Protein AF-A0AAU5Z1X2-F1 (afdb_monomer_lite)

Radius of gyration: 27.69 Å; chains: 1; bounding box: 105×27×56 Å

Sequence (147 aa):
MIRSIRYIGLAMLSTAAILAGTAGQASASTKVYNALSQYLSASPSDGMATACHSKRSSLVDDDYVWAGFFYSKVNGTFVEPELRNIHLGAGDYTWTDCLKPKDGYYIHTSTLDPDNPAWKTASVSEIVVLYPLLPGGETIWGSQLIR

Foldseek 3Di:
DDDDDDDDDDDDDDDDDDPPPDPPDDPDDLKDWQKDKDKFQDFFAPPDDKDKGKDKDWDAFDKKWKWKWKAWPVVRDIQGGDTDIDTDHTAMWIWMWIWDGHHQFTWIKIWTHGPDPVDDIDIDTGRSGPHTDDGTTTMMIGMMIGD

pLDDT: mean 82.41, std 16.24, range [43.47, 98.38]

Structure (mmCIF, N/CA/C/O backbone):
data_AF-A0AAU5Z1X2-F1
#
_entry.id   AF-A0AAU5Z1X2-F1
#
loop_
_atom_site.group_PDB
_atom_site.id
_atom_site.type_symbol
_atom_site.label_atom_id
_atom_site.label_alt_id
_atom_site.label_comp_id
_atom_site.label_asym_id
_atom_site.label_entity_id
_atom_site.label_seq_id
_atom_site.pdbx_PDB_ins_code
_atom_site.Cartn_x
_atom_site.Cartn_y
_atom_site.Cartn_z
_atom_site.occupancy
_atom_site.B_iso_or_equiv
_atom_site.auth_seq_id
_atom_site.auth_comp_id
_atom_site.auth_asym_id
_atom_site.auth_atom_id
_atom_site.pdbx_PDB_model_num
ATOM 1 N N . MET A 1 1 ? -86.551 1.563 -37.894 1.00 43.47 1 MET A N 1
ATOM 2 C CA . MET A 1 1 ? -86.374 0.523 -36.855 1.00 43.47 1 MET A CA 1
ATOM 3 C C . MET A 1 1 ? -85.050 0.789 -36.154 1.00 43.47 1 MET A C 1
ATOM 5 O O . MET A 1 1 ? -84.021 0.787 -36.810 1.00 43.47 1 MET A O 1
ATOM 9 N N . ILE A 1 2 ? -85.107 1.125 -34.866 1.00 46.41 2 ILE A N 1
ATOM 10 C CA . ILE A 1 2 ? -83.978 1.534 -34.016 1.00 46.41 2 ILE A CA 1
ATOM 11 C C . ILE A 1 2 ? -83.399 0.283 -33.341 1.00 46.41 2 ILE A C 1
ATOM 13 O O . ILE A 1 2 ? -84.169 -0.515 -32.806 1.00 46.41 2 ILE A O 1
ATOM 17 N N . ARG A 1 3 ? -82.070 0.119 -33.311 1.00 46.38 3 ARG A N 1
ATOM 18 C CA . ARG A 1 3 ? -81.398 -0.800 -32.376 1.00 46.38 3 ARG A CA 1
ATOM 19 C C . ARG A 1 3 ? -80.161 -0.138 -31.774 1.00 46.38 3 ARG A C 1
ATOM 21 O O . ARG A 1 3 ? -79.133 0.000 -32.424 1.00 46.38 3 ARG A O 1
ATOM 28 N N . SER A 1 4 ? -80.310 0.271 -30.519 1.00 45.34 4 SER A N 1
ATOM 29 C CA . SER A 1 4 ? -79.270 0.838 -29.664 1.00 45.34 4 SER A CA 1
ATOM 30 C C . SER A 1 4 ? -78.411 -0.280 -29.066 1.00 45.34 4 SER A C 1
ATOM 32 O O . SER A 1 4 ? -78.946 -1.207 -28.457 1.00 45.34 4 SER A O 1
ATOM 34 N N . ILE A 1 5 ? -77.089 -0.185 -29.212 1.00 56.34 5 ILE A N 1
ATOM 35 C CA . ILE A 1 5 ? -76.118 -1.113 -28.617 1.00 56.34 5 ILE A CA 1
ATOM 36 C C . ILE A 1 5 ? -75.661 -0.535 -27.273 1.00 56.34 5 ILE A C 1
ATOM 38 O O . ILE A 1 5 ? -75.161 0.586 -27.208 1.00 56.34 5 ILE A O 1
ATOM 42 N N . ARG A 1 6 ? -75.870 -1.293 -26.190 1.00 63.09 6 ARG A N 1
ATOM 43 C CA . ARG A 1 6 ? -75.367 -0.983 -24.845 1.00 63.09 6 ARG A CA 1
ATOM 44 C C . ARG A 1 6 ? -73.963 -1.569 -24.698 1.00 63.09 6 ARG A C 1
ATOM 46 O O . ARG A 1 6 ? -73.805 -2.782 -24.792 1.00 63.09 6 ARG A O 1
ATOM 53 N N . TYR A 1 7 ? -72.969 -0.722 -24.448 1.00 51.38 7 TYR A N 1
ATOM 54 C CA . TYR A 1 7 ? -71.614 -1.153 -24.107 1.00 51.38 7 TYR A CA 1
ATOM 55 C C . TYR A 1 7 ? -71.523 -1.424 -22.602 1.00 51.38 7 TYR A C 1
ATOM 57 O O . TYR A 1 7 ? -71.790 -0.543 -21.787 1.00 51.38 7 TYR A O 1
ATOM 65 N N . ILE A 1 8 ? -71.168 -2.658 -22.244 1.00 58.97 8 ILE A N 1
ATOM 66 C CA . ILE A 1 8 ? -70.845 -3.073 -20.876 1.00 58.97 8 ILE A CA 1
ATOM 67 C C . ILE A 1 8 ? -69.339 -2.859 -20.703 1.00 58.97 8 ILE A C 1
ATOM 69 O O . ILE A 1 8 ? -68.539 -3.533 -21.348 1.00 58.97 8 ILE A O 1
ATOM 73 N N . GLY A 1 9 ? -68.954 -1.886 -19.876 1.00 48.25 9 GLY A N 1
ATOM 74 C CA . GLY A 1 9 ? -67.559 -1.640 -19.520 1.00 48.25 9 GLY A CA 1
ATOM 75 C C . GLY A 1 9 ? -67.074 -2.660 -18.492 1.00 48.25 9 GLY A C 1
ATOM 76 O O . GLY A 1 9 ? -67.579 -2.690 -17.372 1.00 48.25 9 GLY A O 1
ATOM 77 N N . LEU A 1 10 ? -66.098 -3.488 -18.869 1.00 53.88 10 LEU A N 1
ATOM 78 C CA . LEU A 1 10 ? -65.353 -4.342 -17.944 1.00 53.88 10 LEU A CA 1
ATOM 79 C C . LEU A 1 10 ? -64.191 -3.529 -17.353 1.00 53.88 10 LEU A C 1
ATOM 81 O O . LEU A 1 10 ? -63.260 -3.163 -18.069 1.00 53.88 10 LEU A O 1
ATOM 85 N N . ALA A 1 11 ? -64.241 -3.246 -16.053 1.00 53.78 11 ALA A N 1
ATOM 86 C CA . ALA A 1 11 ? -63.118 -2.679 -15.316 1.00 53.78 11 ALA A CA 1
ATOM 87 C C . ALA A 1 11 ? -62.143 -3.807 -14.934 1.00 53.78 11 ALA A C 1
ATOM 89 O O . ALA A 1 11 ? -62.486 -4.682 -14.140 1.00 53.78 11 ALA A O 1
ATOM 90 N N . MET A 1 12 ? -60.936 -3.803 -15.507 1.00 56.91 12 MET A N 1
ATOM 91 C CA . MET A 1 12 ? -59.849 -4.695 -15.092 1.00 56.91 12 MET A CA 1
ATOM 92 C C . MET A 1 12 ? -59.114 -4.091 -13.889 1.00 56.91 12 MET A C 1
ATOM 94 O O . MET A 1 12 ? -58.517 -3.022 -13.996 1.00 56.91 12 MET A O 1
ATOM 98 N N . LEU A 1 13 ? -59.153 -4.785 -12.749 1.00 56.78 13 LEU A N 1
ATOM 99 C CA . LEU A 1 13 ? -58.297 -4.520 -11.592 1.00 56.78 13 LEU A CA 1
ATOM 100 C C . LEU A 1 13 ? -56.981 -5.291 -11.751 1.00 56.78 13 LEU A C 1
ATOM 102 O O . LEU A 1 13 ? -56.956 -6.514 -11.637 1.00 56.78 13 LEU A O 1
ATOM 106 N N . SER A 1 14 ? -55.887 -4.573 -11.989 1.00 52.91 14 SER A N 1
ATOM 107 C CA . SER A 1 14 ? -54.535 -5.137 -12.032 1.00 52.91 14 SER A CA 1
ATOM 108 C C . SER A 1 14 ? -53.942 -5.169 -10.622 1.00 52.91 14 SER A C 1
ATOM 110 O O . SER A 1 14 ? -53.615 -4.128 -10.055 1.00 52.91 14 SER A O 1
ATOM 112 N N . THR A 1 15 ? -53.801 -6.357 -10.036 1.00 56.41 15 THR A N 1
ATOM 113 C CA . THR A 1 15 ? -53.132 -6.552 -8.742 1.00 56.41 15 THR A CA 1
ATOM 114 C C . THR A 1 15 ? -51.615 -6.556 -8.951 1.00 56.41 15 THR A C 1
ATOM 116 O O . THR A 1 15 ? -51.072 -7.480 -9.551 1.00 56.41 15 THR A O 1
ATOM 119 N N . ALA A 1 16 ? -50.915 -5.523 -8.481 1.00 55.78 16 ALA A N 1
ATOM 120 C CA . ALA A 1 16 ? -49.455 -5.485 -8.491 1.00 55.78 16 ALA A CA 1
ATOM 121 C C . ALA A 1 16 ? -48.907 -6.307 -7.311 1.00 55.78 16 ALA A C 1
ATOM 123 O O . ALA A 1 16 ? -49.034 -5.908 -6.154 1.00 55.78 16 ALA A O 1
ATOM 124 N N . ALA A 1 17 ? -48.311 -7.465 -7.595 1.00 60.59 17 ALA A N 1
ATOM 125 C CA . ALA A 1 17 ? -47.597 -8.257 -6.601 1.00 60.59 17 ALA A CA 1
ATOM 126 C C . ALA A 1 17 ? -46.226 -7.618 -6.324 1.00 60.59 17 ALA A C 1
ATOM 128 O O . ALA A 1 17 ? -45.334 -7.643 -7.171 1.00 60.59 17 ALA A O 1
ATOM 129 N N . ILE A 1 18 ? -46.057 -7.033 -5.137 1.00 61.59 18 ILE A N 1
ATOM 130 C CA . ILE A 1 18 ? -44.761 -6.545 -4.657 1.00 61.59 18 ILE A CA 1
ATOM 131 C C . ILE A 1 18 ? -43.964 -7.770 -4.197 1.00 61.59 18 ILE A C 1
ATOM 133 O O . ILE A 1 18 ? -44.184 -8.301 -3.110 1.00 61.59 18 ILE A O 1
ATOM 137 N N . LEU A 1 19 ? -43.054 -8.247 -5.046 1.00 60.34 19 LEU A N 1
ATOM 138 C CA . LEU A 1 19 ? -42.036 -9.220 -4.657 1.00 60.34 19 LEU A CA 1
ATOM 139 C C . LEU A 1 19 ? -41.075 -8.533 -3.681 1.00 60.34 19 LEU A C 1
ATOM 141 O O . LEU A 1 19 ? -40.188 -7.784 -4.089 1.00 60.34 19 LEU A O 1
ATOM 145 N N . ALA A 1 20 ? -41.264 -8.773 -2.384 1.00 58.28 20 ALA A N 1
ATOM 146 C CA . ALA A 1 20 ? -40.287 -8.435 -1.360 1.00 58.28 20 ALA A CA 1
ATOM 147 C C . ALA A 1 20 ? -39.056 -9.335 -1.549 1.00 58.28 20 ALA A C 1
ATOM 149 O O . ALA A 1 20 ? -38.968 -10.426 -0.989 1.00 58.28 20 ALA A O 1
ATOM 150 N N . GLY A 1 21 ? -38.126 -8.906 -2.403 1.00 52.69 21 GLY A N 1
ATOM 151 C CA . GLY A 1 21 ? -36.823 -9.542 -2.525 1.00 52.69 21 GLY A CA 1
ATOM 152 C C . GLY A 1 21 ? -36.085 -9.412 -1.198 1.00 52.69 21 GLY A C 1
ATOM 153 O O . GLY A 1 21 ? -35.753 -8.307 -0.776 1.00 52.69 21 GLY A O 1
ATOM 154 N N . THR A 1 22 ? -35.837 -10.533 -0.524 1.00 63.62 22 THR A N 1
ATOM 155 C CA . THR A 1 22 ? -34.911 -10.581 0.607 1.00 63.62 22 THR A CA 1
ATOM 156 C C . THR A 1 22 ? -33.532 -10.200 0.082 1.00 63.62 22 THR A C 1
ATOM 158 O O . THR A 1 22 ? -32.919 -10.977 -0.653 1.00 63.62 22 THR A O 1
ATOM 161 N N . ALA A 1 23 ? -33.054 -9.001 0.414 1.00 61.47 23 ALA A N 1
ATOM 162 C CA . ALA A 1 23 ? -31.666 -8.635 0.180 1.00 61.47 23 ALA A CA 1
ATOM 163 C C . ALA A 1 23 ? -30.792 -9.677 0.892 1.00 61.47 23 ALA A C 1
ATOM 165 O O . ALA A 1 23 ? -30.839 -9.802 2.117 1.00 61.47 23 ALA A O 1
ATOM 166 N N . GLY A 1 24 ? -30.065 -10.486 0.119 1.00 61.69 24 GLY A N 1
ATOM 167 C CA . GLY A 1 24 ? -29.114 -11.436 0.675 1.00 61.69 24 GLY A CA 1
ATOM 168 C C . GLY A 1 24 ? -28.104 -10.673 1.523 1.00 61.69 24 GLY A C 1
ATOM 169 O O . GLY A 1 24 ? -27.561 -9.662 1.077 1.00 61.69 24 GLY A O 1
ATOM 170 N N . GLN A 1 25 ? -27.876 -11.132 2.753 1.00 54.38 25 GLN A N 1
ATOM 171 C CA . GLN A 1 25 ? -26.793 -10.609 3.575 1.00 54.38 25 GLN A CA 1
ATOM 172 C C . GLN A 1 25 ? -25.486 -10.924 2.845 1.00 54.38 25 GLN A C 1
ATOM 174 O O . GLN A 1 25 ? -25.093 -12.085 2.743 1.00 54.38 25 GLN A O 1
ATOM 179 N N . ALA A 1 26 ? -24.842 -9.904 2.280 1.00 53.78 26 ALA A N 1
ATOM 180 C CA . ALA A 1 26 ? -23.495 -10.050 1.758 1.00 53.78 26 ALA A CA 1
ATOM 181 C C . ALA A 1 26 ? -22.595 -10.418 2.942 1.00 53.78 26 ALA A C 1
ATOM 183 O O . ALA A 1 26 ? -22.459 -9.634 3.883 1.00 53.78 26 ALA A O 1
ATOM 184 N N . SER A 1 27 ? -22.027 -11.624 2.932 1.00 60.31 27 SER A N 1
ATOM 185 C CA . SER A 1 27 ? -21.039 -12.014 3.932 1.00 60.31 27 SER A CA 1
ATOM 186 C C . SER A 1 27 ? -19.896 -11.006 3.882 1.00 60.31 27 SER A C 1
ATOM 188 O O . SER A 1 27 ? -19.268 -10.827 2.837 1.00 60.31 27 SER A O 1
ATOM 190 N N . ALA A 1 28 ? -19.657 -10.311 4.994 1.00 59.69 28 ALA A N 1
ATOM 191 C CA . ALA A 1 28 ? -18.540 -9.391 5.099 1.00 59.69 28 ALA A CA 1
ATOM 192 C C . ALA A 1 28 ? -17.250 -10.178 4.845 1.00 59.69 28 ALA A C 1
ATOM 194 O O . ALA A 1 28 ? -16.952 -11.131 5.564 1.00 59.69 28 ALA A O 1
ATOM 195 N N . SER A 1 29 ? -16.509 -9.803 3.804 1.00 68.75 29 SER A N 1
ATOM 196 C CA . SER A 1 29 ? -15.220 -10.422 3.508 1.00 68.75 29 SER A CA 1
ATOM 197 C C . SER A 1 29 ? -14.297 -10.300 4.725 1.00 68.75 29 SER A C 1
ATOM 199 O O . SER A 1 29 ? -14.147 -9.225 5.312 1.00 68.75 29 SER A O 1
ATOM 201 N N . THR A 1 30 ? -13.655 -11.403 5.101 1.00 86.44 30 THR A N 1
ATOM 202 C CA . THR A 1 30 ? -12.593 -11.431 6.119 1.00 86.44 30 THR A CA 1
ATOM 203 C C . THR A 1 30 ? -11.327 -10.716 5.631 1.00 86.44 30 THR A C 1
ATOM 205 O O . THR A 1 30 ? -10.474 -10.348 6.432 1.00 86.44 30 THR A O 1
ATOM 208 N N . LYS A 1 31 ? -11.219 -10.487 4.314 1.00 91.75 31 LYS A N 1
ATOM 209 C CA . LYS A 1 31 ? -10.067 -9.862 3.663 1.00 91.75 31 LYS A CA 1
ATOM 210 C C . LYS A 1 31 ? -10.432 -8.547 2.994 1.00 91.75 31 LYS A C 1
ATOM 212 O O . LYS A 1 31 ? -11.441 -8.463 2.288 1.00 91.75 31 LYS A O 1
ATOM 217 N N . VAL A 1 32 ? -9.575 -7.550 3.149 1.00 93.88 32 VAL A N 1
ATOM 218 C CA . VAL A 1 32 ? -9.699 -6.256 2.476 1.00 93.88 32 VAL A CA 1
ATOM 219 C C . VAL A 1 32 ? -8.386 -5.945 1.768 1.00 93.88 32 VAL A C 1
ATOM 221 O O . VAL A 1 32 ? -7.327 -6.151 2.344 1.00 93.88 32 VAL A O 1
ATOM 224 N N . TYR A 1 33 ? -8.455 -5.452 0.529 1.00 94.44 33 TYR A N 1
ATOM 225 C CA . TYR A 1 33 ? -7.287 -5.205 -0.327 1.00 94.44 33 TYR A CA 1
ATOM 226 C C . TYR A 1 33 ? -7.160 -3.733 -0.690 1.00 94.44 33 TYR A C 1
ATOM 228 O O . TYR A 1 33 ? -8.155 -3.132 -1.103 1.00 94.44 33 TYR A O 1
ATOM 236 N N . ASN A 1 34 ? -5.957 -3.180 -0.627 1.00 96.00 34 ASN A N 1
ATOM 237 C CA . ASN A 1 34 ? -5.573 -1.987 -1.368 1.00 96.00 34 ASN A CA 1
ATOM 238 C C . ASN A 1 34 ? -4.596 -2.429 -2.459 1.00 96.00 34 ASN A C 1
ATOM 240 O O . ASN A 1 34 ? -3.524 -2.938 -2.160 1.00 96.00 34 ASN A O 1
ATOM 244 N N . ALA A 1 35 ? -5.023 -2.372 -3.719 1.00 94.19 35 ALA A N 1
ATOM 245 C CA . ALA A 1 35 ? -4.333 -3.043 -4.814 1.00 94.19 35 ALA A CA 1
ATOM 246 C C . ALA A 1 35 ? -4.376 -2.191 -6.076 1.00 94.19 35 ALA A C 1
ATOM 248 O O . ALA A 1 35 ? -5.437 -1.686 -6.446 1.00 94.19 35 ALA A O 1
ATOM 249 N N . LEU A 1 36 ? -3.253 -2.111 -6.782 1.00 95.19 36 LEU A N 1
ATOM 250 C CA . LEU A 1 36 ? -3.157 -1.466 -8.082 1.00 95.19 36 LEU A CA 1
ATOM 251 C C . LEU A 1 36 ? -2.655 -2.465 -9.125 1.00 95.19 36 LEU A C 1
ATOM 253 O O . LEU A 1 36 ? -1.621 -3.101 -8.928 1.00 95.19 36 LEU A O 1
ATOM 257 N N . SER A 1 37 ? -3.364 -2.564 -10.253 1.00 94.69 37 SER A N 1
ATOM 258 C CA . SER A 1 37 ? -2.809 -3.154 -11.475 1.00 94.69 37 SER A CA 1
ATOM 259 C C . SER A 1 37 ? -2.164 -2.051 -12.312 1.00 94.69 37 SER A C 1
ATOM 261 O O . SER A 1 37 ? -2.816 -1.055 -12.628 1.00 94.69 37 SER A O 1
ATOM 263 N N . GLN A 1 38 ? -0.891 -2.209 -12.664 1.00 92.31 38 GLN A N 1
ATOM 264 C CA . GLN A 1 38 ? -0.146 -1.259 -13.485 1.00 92.31 38 GLN A CA 1
ATOM 265 C C . GLN A 1 38 ? 0.781 -1.968 -14.470 1.00 92.31 38 GLN A C 1
ATOM 267 O O . GLN A 1 38 ? 1.242 -3.082 -14.228 1.00 92.31 38 GLN A O 1
ATOM 272 N N . TYR A 1 39 ? 1.098 -1.295 -15.573 1.00 91.06 39 TYR A N 1
ATOM 273 C CA . TYR A 1 39 ? 2.082 -1.782 -16.532 1.00 91.06 39 TYR A CA 1
ATOM 274 C C . TYR A 1 39 ? 3.476 -1.232 -16.203 1.00 91.06 39 TYR A C 1
ATOM 276 O O . TYR A 1 39 ? 3.677 -0.018 -16.188 1.00 91.06 39 TYR A O 1
ATOM 284 N N . LEU A 1 40 ? 4.444 -2.119 -15.964 1.00 87.94 40 LEU A N 1
ATOM 285 C CA . LEU A 1 40 ? 5.853 -1.777 -15.767 1.00 87.94 40 LEU A CA 1
ATOM 286 C C . LEU A 1 40 ? 6.591 -1.876 -17.106 1.00 87.94 40 LEU A C 1
ATOM 288 O O . LEU A 1 40 ? 6.806 -2.968 -17.630 1.00 87.94 40 LEU A O 1
ATOM 292 N N . SER A 1 41 ? 6.955 -0.732 -17.686 1.00 87.56 41 SER A N 1
ATOM 293 C CA . SER A 1 41 ? 7.546 -0.653 -19.031 1.00 87.56 41 SER A CA 1
ATOM 294 C C . SER A 1 41 ? 9.064 -0.845 -19.073 1.00 87.56 41 SER A C 1
ATOM 296 O O . SER A 1 41 ? 9.606 -1.121 -20.141 1.00 87.56 41 SER A O 1
ATOM 298 N N . ALA A 1 42 ? 9.749 -0.709 -17.940 1.00 86.50 42 ALA A N 1
ATOM 299 C CA . ALA A 1 42 ? 11.200 -0.800 -17.833 1.00 86.50 42 ALA A CA 1
ATOM 300 C C . ALA A 1 42 ? 11.608 -1.392 -16.478 1.00 86.50 42 ALA A C 1
ATOM 302 O O . ALA A 1 42 ? 10.823 -1.376 -15.528 1.00 86.50 42 ALA A O 1
ATOM 303 N N . SER A 1 43 ? 12.846 -1.881 -16.391 1.00 86.94 43 SER A N 1
ATOM 304 C CA . SER A 1 43 ? 13.453 -2.266 -15.115 1.00 86.94 43 SER A CA 1
ATOM 305 C C . SER A 1 43 ? 13.561 -1.047 -14.192 1.00 86.94 43 SER A C 1
ATOM 307 O O . SER A 1 43 ? 13.880 0.040 -14.682 1.00 86.94 43 SER A O 1
ATOM 309 N N . PRO A 1 44 ? 13.326 -1.196 -12.878 1.00 89.69 44 PRO A N 1
ATOM 310 C CA . PRO A 1 44 ? 13.445 -0.082 -11.951 1.00 89.69 44 PRO A CA 1
ATOM 311 C C . PRO A 1 44 ? 14.892 0.404 -11.865 1.00 89.69 44 PRO A C 1
ATOM 313 O O . PRO A 1 44 ? 15.833 -0.392 -11.839 1.00 89.69 44 PRO A O 1
ATOM 316 N N . SER A 1 45 ? 15.049 1.720 -11.788 1.00 91.00 45 SER A N 1
ATOM 317 C CA . SER A 1 45 ? 16.311 2.376 -11.469 1.00 91.00 45 SER A CA 1
ATOM 318 C C . SER A 1 45 ? 16.079 3.444 -10.409 1.00 91.00 45 SER A C 1
ATOM 320 O O . SER A 1 45 ? 14.970 3.976 -10.268 1.00 91.00 45 SER A O 1
ATOM 322 N N . ASP A 1 46 ? 17.136 3.817 -9.689 1.00 92.69 46 ASP A N 1
ATOM 323 C CA . ASP A 1 46 ? 17.084 5.029 -8.877 1.00 92.69 46 ASP A CA 1
ATOM 324 C C . ASP A 1 46 ? 16.734 6.247 -9.758 1.00 92.69 46 ASP A C 1
ATOM 326 O O . ASP A 1 46 ? 17.120 6.339 -10.926 1.00 92.69 46 ASP A O 1
ATOM 330 N N . GLY A 1 47 ? 15.946 7.171 -9.202 1.00 91.44 47 GLY A N 1
ATOM 331 C CA . GLY A 1 47 ? 15.478 8.379 -9.893 1.00 91.44 47 GLY A CA 1
ATOM 332 C C . GLY A 1 47 ? 14.155 8.231 -10.654 1.00 91.44 47 GLY A C 1
ATOM 333 O O . GLY A 1 47 ? 13.552 9.247 -10.996 1.00 91.44 47 GLY A O 1
ATOM 334 N N . MET A 1 48 ? 13.655 7.009 -10.869 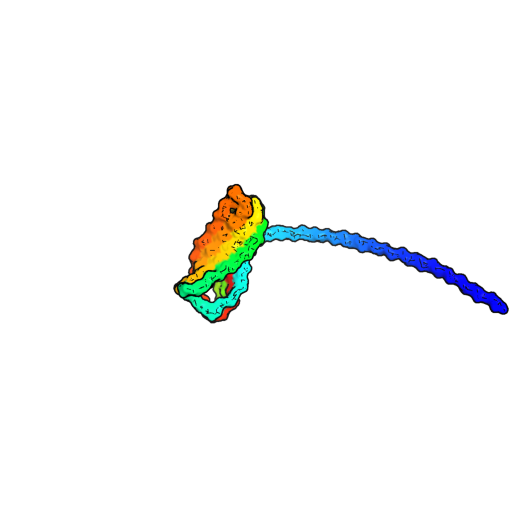1.00 93.50 48 MET A N 1
ATOM 335 C CA . MET A 1 48 ? 12.287 6.818 -11.362 1.00 93.50 48 MET A CA 1
ATOM 336 C C . MET A 1 48 ? 11.253 7.283 -10.325 1.00 93.50 48 MET A C 1
ATOM 338 O O . MET A 1 48 ? 11.485 7.224 -9.115 1.00 93.50 48 MET A O 1
ATOM 342 N N . ALA A 1 49 ? 10.093 7.739 -10.802 1.00 95.31 49 ALA A N 1
ATOM 343 C CA . ALA A 1 49 ? 9.020 8.213 -9.936 1.00 95.31 49 ALA A CA 1
ATOM 344 C C . ALA A 1 49 ? 8.429 7.074 -9.087 1.00 95.31 49 ALA A C 1
ATOM 346 O O . ALA A 1 49 ? 8.170 5.978 -9.585 1.00 95.31 49 ALA A O 1
ATOM 347 N N . THR A 1 50 ? 8.173 7.357 -7.809 1.00 94.69 50 THR A N 1
ATOM 348 C CA . THR A 1 50 ? 7.387 6.479 -6.934 1.00 94.69 50 THR A CA 1
ATOM 349 C C . THR A 1 50 ? 5.936 6.448 -7.409 1.00 94.69 50 THR A C 1
ATOM 351 O O . THR A 1 50 ? 5.338 7.502 -7.628 1.00 94.69 50 THR A O 1
ATOM 354 N N . ALA A 1 51 ? 5.354 5.255 -7.518 1.00 94.56 51 ALA A N 1
ATOM 355 C CA . ALA A 1 51 ? 3.923 5.084 -7.751 1.00 94.56 51 ALA A CA 1
ATOM 356 C C . ALA A 1 51 ? 3.214 4.888 -6.408 1.00 94.56 51 ALA A C 1
ATOM 358 O O . ALA A 1 51 ? 3.657 4.068 -5.614 1.00 94.56 51 ALA A O 1
ATOM 359 N N . CYS A 1 52 ? 2.125 5.611 -6.149 1.00 96.69 52 CYS A N 1
ATOM 360 C CA . CYS A 1 52 ? 1.320 5.442 -4.938 1.00 96.69 52 CYS A CA 1
ATOM 361 C C . CYS A 1 52 ? -0.153 5.226 -5.294 1.00 96.69 52 CYS A C 1
ATOM 363 O O . CYS A 1 52 ? -0.665 5.833 -6.236 1.00 96.69 52 CYS A O 1
ATOM 365 N N . HIS A 1 53 ? -0.832 4.384 -4.521 1.00 97.31 53 HIS A N 1
ATOM 366 C CA . HIS A 1 53 ? -2.257 4.114 -4.610 1.00 97.31 53 HIS A CA 1
ATOM 367 C C . HIS A 1 53 ? -2.893 4.243 -3.228 1.00 97.31 53 HIS A C 1
ATOM 369 O O . HIS A 1 53 ? -2.491 3.564 -2.281 1.00 97.31 53 HIS A O 1
ATOM 375 N N . SER A 1 54 ? -3.905 5.101 -3.128 1.00 98.06 54 SER A N 1
ATOM 376 C CA . SER A 1 54 ? -4.627 5.334 -1.882 1.00 98.06 54 SER A CA 1
ATOM 377 C C . SER A 1 54 ? -6.101 5.003 -2.035 1.00 98.06 54 SER A C 1
ATOM 379 O O . SER A 1 54 ? -6.720 5.327 -3.052 1.00 98.06 54 SER A O 1
ATOM 381 N N . LYS A 1 55 ? -6.683 4.433 -0.983 1.00 97.50 55 LYS A N 1
ATOM 382 C CA . LYS A 1 55 ? -8.123 4.229 -0.862 1.00 97.50 55 LYS A CA 1
ATOM 383 C C . LYS A 1 55 ? -8.604 4.512 0.557 1.00 97.50 55 LYS A C 1
ATOM 385 O O . LYS A 1 55 ? -7.836 4.500 1.515 1.00 97.50 55 LYS A O 1
ATOM 390 N N . ARG A 1 56 ? -9.912 4.701 0.694 1.00 97.69 56 ARG A N 1
ATOM 391 C CA . ARG A 1 56 ? -10.591 4.780 1.991 1.00 97.69 56 ARG A CA 1
ATOM 392 C C . ARG A 1 56 ? -11.122 3.407 2.383 1.00 97.69 56 ARG A C 1
ATOM 394 O O . ARG A 1 56 ? -11.626 2.680 1.526 1.00 97.69 56 ARG A O 1
ATOM 401 N N . SER A 1 57 ? -10.998 3.049 3.657 1.00 96.06 57 SER A N 1
ATOM 402 C CA . SER A 1 57 ? -11.510 1.785 4.188 1.00 96.06 57 SER A CA 1
ATOM 403 C C . SER A 1 57 ? -12.055 1.984 5.595 1.00 96.06 57 SER A C 1
ATOM 405 O O . SER A 1 57 ? -11.351 2.515 6.449 1.00 96.06 57 SER A O 1
ATOM 407 N N . SER A 1 58 ? -13.277 1.520 5.835 1.00 95.81 58 SER A N 1
ATOM 408 C CA . SER A 1 58 ? -13.848 1.423 7.178 1.00 95.81 58 SER A CA 1
ATOM 409 C C . SER A 1 58 ? -13.448 0.081 7.783 1.00 95.81 58 SER A C 1
ATOM 411 O O . SER A 1 58 ? -13.684 -0.966 7.173 1.00 95.81 58 SER A O 1
ATOM 413 N N . LEU A 1 59 ? -12.820 0.110 8.953 1.00 95.12 59 LEU A N 1
ATOM 414 C CA . LEU A 1 59 ? -12.368 -1.067 9.689 1.00 95.12 59 LEU A CA 1
ATOM 415 C C . LEU A 1 59 ? -13.129 -1.179 11.011 1.00 95.12 59 LEU A C 1
ATOM 417 O O . LEU A 1 59 ? -13.583 -0.181 11.576 1.00 95.12 59 LEU A O 1
ATOM 421 N N . VAL A 1 60 ? -13.285 -2.410 11.485 1.00 95.00 60 VAL A N 1
ATOM 422 C CA . VAL A 1 60 ? -13.788 -2.695 12.832 1.00 95.00 60 VAL A CA 1
ATOM 423 C C . VAL A 1 60 ? -12.615 -2.834 13.796 1.00 95.00 60 VAL A C 1
ATOM 425 O O . VAL A 1 60 ? -11.503 -3.122 13.356 1.00 95.00 60 VAL A O 1
ATOM 428 N N . ASP A 1 61 ? -12.886 -2.628 15.082 1.00 95.31 61 ASP A N 1
ATOM 429 C CA . ASP A 1 61 ? -11.930 -2.866 16.163 1.00 95.31 61 ASP A CA 1
ATOM 430 C C . ASP A 1 61 ? -11.608 -4.365 16.225 1.00 95.31 61 ASP A C 1
ATOM 432 O O . ASP A 1 61 ? -12.494 -5.161 16.547 1.00 95.31 61 ASP A O 1
ATOM 436 N N . ASP A 1 62 ? -10.404 -4.742 15.792 1.00 96.25 62 ASP A N 1
ATOM 437 C CA . ASP A 1 62 ? -9.987 -6.142 15.681 1.00 96.25 62 ASP A CA 1
ATOM 438 C C . ASP A 1 62 ? -8.461 -6.286 15.548 1.00 96.25 62 ASP A C 1
ATOM 440 O O . ASP A 1 62 ? -7.728 -5.320 15.292 1.00 96.25 62 ASP A O 1
ATOM 444 N N . ASP A 1 63 ? -7.994 -7.526 15.669 1.00 95.69 63 ASP A N 1
ATOM 445 C CA . ASP A 1 63 ? -6.648 -7.924 15.275 1.00 95.69 63 ASP A CA 1
ATOM 446 C C . ASP A 1 63 ? -6.629 -8.336 13.796 1.00 95.69 63 ASP A C 1
ATOM 448 O O . ASP A 1 63 ? -7.479 -9.080 13.312 1.00 95.69 63 ASP A O 1
ATOM 452 N N . TYR A 1 64 ? -5.630 -7.853 13.063 1.00 95.25 64 TYR A N 1
ATOM 453 C CA . TYR A 1 64 ? -5.453 -8.110 11.640 1.00 95.25 64 TYR A CA 1
ATOM 454 C C . TYR A 1 64 ? -4.060 -8.667 11.358 1.00 95.25 64 TYR A C 1
ATOM 456 O O . TYR A 1 64 ? -3.061 -8.249 11.947 1.00 95.25 64 TYR A O 1
ATOM 464 N N . VAL A 1 65 ? -3.976 -9.538 10.359 1.00 94.50 65 VAL A N 1
ATOM 465 C CA . VAL A 1 65 ? -2.739 -9.842 9.645 1.00 94.50 65 VAL A CA 1
ATOM 466 C C . VAL A 1 65 ? -2.640 -8.896 8.452 1.00 94.50 65 VAL A C 1
ATOM 468 O O . VAL A 1 65 ? -3.422 -8.986 7.502 1.00 94.50 65 VAL A O 1
ATOM 471 N N . TRP A 1 66 ? -1.678 -7.980 8.503 1.00 94.12 66 TRP A N 1
ATOM 472 C CA . TRP A 1 66 ? -1.325 -7.093 7.401 1.00 94.12 66 TRP A CA 1
ATOM 473 C C . TRP A 1 66 ? -0.214 -7.728 6.577 1.00 94.12 66 TRP A C 1
ATOM 475 O O . TRP A 1 66 ? 0.809 -8.145 7.120 1.00 94.12 66 TRP A O 1
ATOM 485 N N . ALA A 1 67 ? -0.437 -7.813 5.272 1.00 91.56 67 ALA A N 1
ATOM 486 C CA . ALA A 1 67 ? 0.478 -8.444 4.341 1.00 91.56 67 ALA A CA 1
ATOM 487 C C . ALA A 1 67 ? 0.597 -7.584 3.073 1.00 91.56 67 ALA A C 1
ATOM 489 O O . ALA A 1 67 ? -0.429 -7.236 2.482 1.00 91.56 67 ALA A O 1
ATOM 490 N N . GLY A 1 68 ? 1.809 -7.236 2.634 1.00 90.50 68 GLY A N 1
ATOM 491 C CA . GLY A 1 68 ? 2.033 -6.723 1.275 1.00 90.50 68 GLY A CA 1
ATOM 492 C C . GLY A 1 68 ? 1.663 -7.760 0.204 1.00 90.50 68 GLY A C 1
ATOM 493 O O . GLY A 1 68 ? 1.252 -8.868 0.510 1.00 90.50 68 GLY A O 1
ATOM 494 N N . PHE A 1 69 ? 1.794 -7.464 -1.078 1.00 88.94 69 PHE A N 1
ATOM 495 C CA . PHE A 1 69 ? 1.929 -8.500 -2.103 1.00 88.94 69 PHE A CA 1
ATOM 496 C C . PHE A 1 69 ? 2.416 -7.883 -3.401 1.00 88.94 69 PHE A C 1
ATOM 498 O O . PHE A 1 69 ? 2.212 -6.698 -3.687 1.00 88.94 69 PHE A O 1
ATOM 505 N N . PHE A 1 70 ? 3.004 -8.737 -4.229 1.00 88.81 70 PHE A N 1
ATOM 506 C CA . PHE A 1 70 ? 3.373 -8.383 -5.581 1.00 88.81 70 PHE A CA 1
ATOM 507 C C . PHE A 1 70 ? 3.187 -9.566 -6.524 1.00 88.81 70 PHE A C 1
ATOM 509 O O . PHE A 1 70 ? 3.620 -10.682 -6.240 1.00 88.81 70 PHE A O 1
ATOM 516 N N . TYR A 1 71 ? 2.573 -9.314 -7.673 1.00 88.62 71 TYR A N 1
ATOM 517 C CA . TYR A 1 71 ? 2.300 -10.306 -8.697 1.00 88.62 71 TYR A CA 1
ATOM 518 C C . TYR A 1 71 ? 2.635 -9.756 -10.082 1.00 88.62 71 TYR A C 1
ATOM 520 O O . TYR A 1 71 ? 2.031 -8.783 -10.528 1.00 88.62 71 TYR A O 1
ATOM 528 N N . SER A 1 72 ? 3.556 -10.401 -10.794 1.00 86.88 72 SER A N 1
ATOM 529 C CA . SER A 1 72 ? 3.845 -10.089 -12.195 1.00 86.88 72 SER A CA 1
ATOM 530 C C . SER A 1 72 ? 3.217 -11.125 -13.119 1.00 86.88 72 SER A C 1
ATOM 532 O O . SER A 1 72 ? 3.470 -12.325 -12.998 1.00 86.88 72 SER A O 1
ATOM 534 N N . LYS A 1 73 ? 2.428 -10.661 -14.097 1.00 85.44 73 LYS A N 1
ATOM 535 C CA . LYS A 1 73 ? 1.824 -11.542 -15.109 1.00 85.44 73 LYS A CA 1
ATOM 536 C C . LYS A 1 73 ? 2.830 -12.044 -16.144 1.00 85.44 73 LYS A C 1
ATOM 538 O O . LYS A 1 73 ? 2.559 -13.042 -16.800 1.00 85.44 73 LYS A O 1
ATOM 543 N N . VAL A 1 74 ? 3.977 -11.379 -16.300 1.00 80.44 74 VAL A N 1
ATOM 544 C CA . VAL A 1 74 ? 4.969 -11.712 -17.344 1.00 80.44 74 VAL A CA 1
ATOM 545 C C . VAL A 1 74 ? 5.670 -13.029 -17.060 1.00 80.44 74 VAL A C 1
ATOM 547 O O . VAL A 1 74 ? 5.849 -13.846 -17.955 1.00 80.44 74 VAL A O 1
ATOM 550 N N . ASN A 1 75 ? 6.072 -13.233 -15.810 1.00 80.50 75 ASN A N 1
ATOM 551 C CA . ASN A 1 75 ? 6.785 -14.426 -15.361 1.00 80.50 75 ASN A CA 1
ATOM 552 C C . ASN A 1 75 ? 5.942 -15.285 -14.405 1.00 80.50 75 ASN A C 1
ATOM 554 O O . ASN A 1 75 ? 6.428 -16.301 -13.914 1.00 80.50 75 ASN A O 1
ATOM 558 N N . GLY A 1 76 ? 4.697 -14.880 -14.123 1.00 81.12 76 GLY A N 1
ATOM 559 C CA . GLY A 1 76 ? 3.835 -15.534 -13.140 1.00 81.12 76 GLY A CA 1
ATOM 560 C C . GLY A 1 76 ? 4.388 -15.464 -11.716 1.00 81.12 76 GLY A C 1
ATOM 561 O O . GLY A 1 76 ? 3.959 -16.238 -10.863 1.00 81.12 76 GLY A O 1
ATOM 562 N N . THR A 1 77 ? 5.360 -14.585 -11.451 1.00 81.00 77 THR A N 1
ATOM 563 C CA . THR A 1 77 ? 5.998 -14.490 -10.142 1.00 81.00 77 THR A CA 1
ATOM 564 C C . THR A 1 77 ? 5.055 -13.822 -9.160 1.00 81.00 77 THR A C 1
ATOM 566 O O . THR A 1 77 ? 4.651 -12.673 -9.344 1.00 81.00 77 THR A O 1
ATOM 569 N N . PHE A 1 78 ? 4.751 -14.554 -8.096 1.00 81.44 78 PHE A N 1
ATOM 570 C CA . PHE A 1 78 ? 4.126 -14.038 -6.894 1.00 81.44 78 PHE A CA 1
ATOM 571 C C . PHE A 1 78 ? 5.196 -13.932 -5.813 1.00 81.44 78 PHE A C 1
ATOM 573 O O . PHE A 1 78 ? 5.885 -14.912 -5.528 1.00 81.44 78 PHE A O 1
ATOM 580 N N . VAL A 1 79 ? 5.362 -12.740 -5.251 1.00 79.50 79 VAL A N 1
ATOM 581 C CA . VAL A 1 79 ? 6.212 -12.534 -4.082 1.00 79.50 79 VAL A CA 1
ATOM 582 C C . VAL A 1 79 ? 5.295 -12.470 -2.876 1.00 79.50 79 VAL A C 1
ATOM 584 O O . VAL A 1 79 ? 4.476 -11.553 -2.757 1.00 79.50 79 VAL A O 1
ATOM 587 N N . GLU A 1 80 ? 5.411 -13.489 -2.025 1.00 68.69 80 GLU A N 1
ATOM 588 C CA . GLU A 1 80 ? 4.716 -13.518 -0.747 1.00 68.69 80 GLU A CA 1
ATOM 589 C C . GLU A 1 80 ? 5.332 -12.488 0.208 1.00 68.69 80 GLU A C 1
ATOM 591 O O . GLU A 1 80 ? 6.556 -12.354 0.269 1.00 68.69 80 GLU A O 1
ATOM 596 N N . PRO A 1 81 ? 4.489 -11.735 0.921 1.00 69.00 81 PRO A N 1
ATOM 597 C CA . PRO A 1 81 ? 4.917 -10.646 1.788 1.00 69.00 81 PRO A CA 1
ATOM 598 C C . PRO A 1 81 ? 5.432 -11.102 3.147 1.00 69.00 81 PRO A C 1
ATOM 600 O O . PRO A 1 81 ? 5.212 -12.235 3.587 1.00 69.00 81 PRO A O 1
ATOM 603 N N . GLU A 1 82 ? 6.010 -10.142 3.862 1.00 73.38 82 GLU A N 1
ATOM 604 C CA . GLU A 1 82 ? 6.126 -10.230 5.309 1.00 73.38 82 GLU A CA 1
ATOM 605 C C . GLU A 1 82 ? 4.721 -10.153 5.937 1.00 73.38 82 GLU A C 1
ATOM 607 O O . GLU A 1 82 ? 3.846 -9.402 5.505 1.00 73.38 82 GLU A O 1
ATOM 612 N N . LEU A 1 83 ? 4.468 -10.990 6.942 1.00 88.25 83 LEU A N 1
ATOM 613 C CA . LEU A 1 83 ? 3.207 -10.978 7.676 1.00 88.25 83 LEU A CA 1
ATOM 614 C C . LEU A 1 83 ? 3.400 -10.208 8.971 1.00 88.25 83 LEU A C 1
ATOM 616 O O . LEU A 1 83 ? 4.265 -10.548 9.780 1.00 88.25 83 LEU A O 1
ATOM 620 N N . ARG A 1 84 ? 2.545 -9.214 9.207 1.00 91.12 84 ARG A N 1
ATOM 621 C CA . ARG A 1 84 ? 2.551 -8.458 10.454 1.00 91.12 84 ARG A CA 1
ATOM 622 C C . ARG A 1 84 ? 1.195 -8.508 11.135 1.00 91.12 84 ARG A C 1
ATOM 624 O O . ARG A 1 84 ? 0.202 -8.041 10.590 1.00 91.12 84 ARG A O 1
ATOM 631 N N . ASN A 1 85 ? 1.1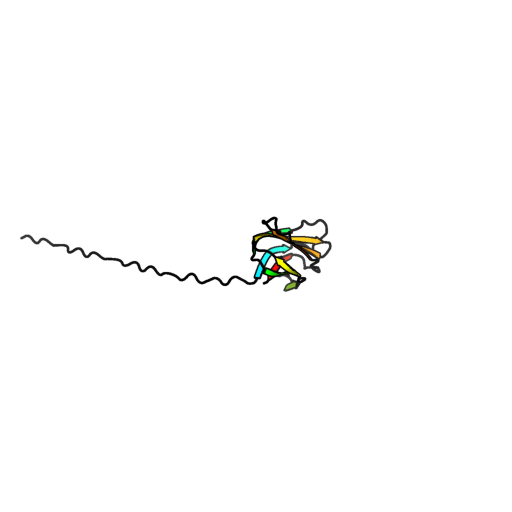84 -8.990 12.373 1.00 94.38 85 ASN A N 1
ATOM 632 C CA . ASN A 1 85 ? 0.022 -8.859 13.245 1.00 94.38 85 ASN A CA 1
ATOM 633 C C . ASN A 1 85 ? -0.089 -7.415 13.747 1.00 94.38 85 ASN A C 1
ATOM 635 O O . ASN A 1 85 ? 0.900 -6.835 14.211 1.00 94.38 85 ASN A O 1
ATOM 639 N N . ILE A 1 86 ? -1.284 -6.839 13.661 1.00 95.38 86 ILE A N 1
ATOM 640 C CA . ILE A 1 86 ? -1.575 -5.485 14.117 1.00 95.38 86 IL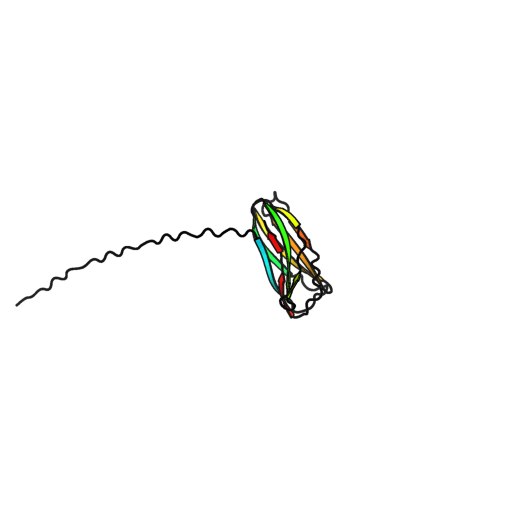E A CA 1
ATOM 641 C C . ILE A 1 86 ? -2.995 -5.387 14.666 1.00 95.38 86 ILE A C 1
ATOM 643 O O . ILE A 1 86 ? -3.933 -5.885 14.060 1.00 95.38 86 ILE A O 1
ATOM 647 N N . HIS A 1 87 ? -3.146 -4.685 15.783 1.00 95.25 87 HIS A N 1
ATOM 648 C CA . HIS A 1 87 ? -4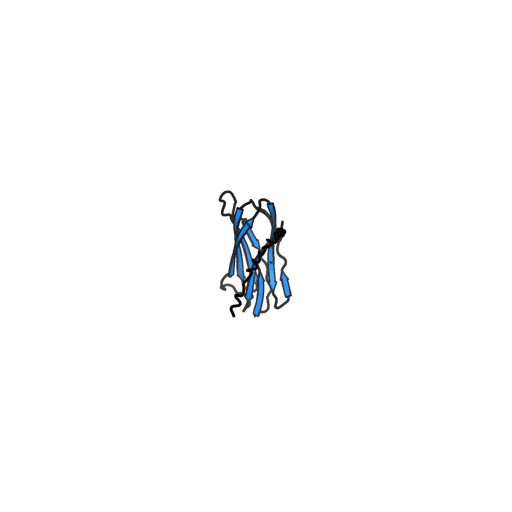.448 -4.296 16.303 1.00 95.25 87 HIS A CA 1
ATOM 649 C C . HIS A 1 87 ? -4.854 -2.936 15.723 1.00 95.25 87 HIS A C 1
ATOM 651 O O . HIS A 1 87 ? -4.070 -1.980 15.794 1.00 95.25 87 HIS A O 1
ATOM 657 N N . LEU A 1 88 ? -6.054 -2.838 15.152 1.00 95.88 88 LEU A N 1
ATOM 658 C CA . LEU A 1 88 ? -6.597 -1.601 14.590 1.00 95.88 88 LEU A CA 1
ATOM 659 C C . LEU A 1 88 ? -7.962 -1.328 15.210 1.00 95.88 88 LEU A C 1
ATOM 661 O O . LEU A 1 88 ? -8.837 -2.184 15.179 1.00 95.88 88 LEU A O 1
ATOM 665 N N . GLY A 1 89 ? -8.143 -0.121 15.742 1.00 95.62 89 GLY A N 1
ATOM 666 C CA . GLY A 1 89 ? -9.424 0.299 16.290 1.00 95.62 89 GLY A CA 1
ATOM 667 C C . GLY A 1 89 ? -10.481 0.543 15.210 1.00 95.62 89 GLY A C 1
ATOM 668 O O . GLY A 1 89 ? -10.180 0.719 14.029 1.00 95.62 89 GLY A O 1
ATOM 669 N N . ALA A 1 90 ? -11.747 0.600 15.619 1.00 96.19 90 ALA A N 1
ATOM 670 C CA . ALA A 1 90 ? -12.830 0.902 14.689 1.00 96.19 90 ALA A CA 1
ATOM 671 C C . ALA A 1 90 ? -12.710 2.333 14.133 1.00 96.19 90 ALA A C 1
ATOM 673 O O . ALA A 1 90 ? -12.467 3.290 14.883 1.00 96.19 90 ALA A O 1
ATOM 674 N N . GLY A 1 91 ? -12.937 2.488 12.828 1.00 95.88 91 GLY A N 1
ATOM 675 C CA . GLY A 1 91 ? -12.965 3.795 12.176 1.00 95.88 91 GLY A CA 1
ATOM 676 C C . GLY A 1 91 ? -12.678 3.761 10.680 1.00 95.88 91 GLY A C 1
ATOM 677 O O . GLY A 1 91 ? -12.450 2.706 10.087 1.00 95.88 91 GLY A O 1
ATOM 678 N N . ASP A 1 92 ? -12.686 4.948 10.080 1.00 97.75 92 ASP A N 1
ATOM 679 C CA . ASP A 1 92 ? -12.258 5.149 8.702 1.00 97.75 92 ASP A CA 1
ATOM 680 C C . ASP A 1 92 ? -10.760 5.442 8.637 1.00 97.75 92 ASP A C 1
ATOM 682 O O . 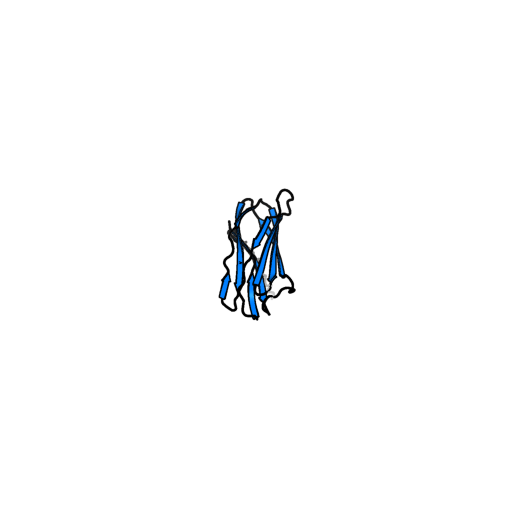ASP A 1 92 ? -10.222 6.238 9.412 1.00 97.75 92 ASP A O 1
ATOM 686 N N . TYR A 1 93 ? -10.106 4.804 7.672 1.00 98.00 93 TYR A N 1
ATOM 687 C CA . TYR A 1 93 ? -8.681 4.927 7.418 1.00 98.00 93 TYR A CA 1
ATOM 688 C C . TYR A 1 93 ? -8.430 5.366 5.977 1.00 98.00 93 TYR A C 1
ATOM 690 O O . TYR A 1 93 ? -9.076 4.888 5.035 1.00 98.00 93 TYR A O 1
ATOM 698 N N . THR A 1 94 ? -7.435 6.229 5.793 1.00 98.38 94 THR A N 1
ATOM 699 C CA . THR A 1 94 ? -6.770 6.437 4.507 1.00 98.38 94 THR A CA 1
ATOM 700 C C . THR A 1 94 ? -5.639 5.425 4.387 1.00 98.38 94 THR A C 1
ATOM 702 O O . THR A 1 94 ? -4.601 5.544 5.036 1.00 98.38 94 THR A O 1
ATOM 705 N N . TRP A 1 95 ? -5.852 4.411 3.556 1.00 97.75 95 TRP A N 1
ATOM 706 C CA . TRP A 1 95 ? -4.872 3.372 3.275 1.00 97.75 95 TRP A CA 1
ATOM 707 C C . TRP A 1 95 ? -4.074 3.753 2.035 1.00 97.75 95 TRP A C 1
ATOM 709 O O . TRP A 1 95 ? -4.667 3.954 0.978 1.00 97.75 95 TRP A O 1
ATOM 719 N N . THR A 1 96 ? -2.754 3.874 2.156 1.00 98.00 96 THR A N 1
ATOM 720 C CA . THR A 1 96 ? -1.856 4.204 1.046 1.00 98.00 96 THR A CA 1
ATOM 721 C C . THR A 1 96 ? -0.782 3.143 0.884 1.00 98.00 96 THR A C 1
ATOM 723 O O . THR A 1 96 ? -0.052 2.857 1.824 1.00 98.00 96 THR A O 1
ATOM 726 N N . ASP A 1 97 ? -0.652 2.611 -0.326 1.00 95.75 97 ASP A N 1
ATOM 727 C CA . ASP A 1 97 ? 0.466 1.774 -0.745 1.00 95.75 97 ASP A CA 1
ATOM 728 C C . ASP A 1 97 ? 1.336 2.555 -1.729 1.00 95.75 97 ASP A C 1
ATOM 730 O O . ASP A 1 97 ? 0.821 3.206 -2.637 1.00 95.75 97 ASP A O 1
ATOM 734 N N . CYS A 1 98 ? 2.654 2.481 -1.586 1.00 95.19 98 CYS A N 1
ATOM 735 C CA . CYS A 1 98 ? 3.601 3.072 -2.522 1.00 95.19 98 CYS A CA 1
ATOM 736 C C . CYS A 1 98 ? 4.659 2.059 -2.948 1.00 95.19 98 CYS A C 1
ATOM 738 O O . CYS A 1 98 ? 5.230 1.344 -2.127 1.00 95.19 98 CYS A O 1
ATOM 740 N N . LEU A 1 99 ? 4.962 2.064 -4.241 1.00 92.31 99 LEU A N 1
ATOM 741 C CA . LEU A 1 99 ? 6.006 1.287 -4.877 1.00 92.31 99 LEU A CA 1
ATOM 742 C C . LEU A 1 99 ? 7.127 2.237 -5.310 1.00 92.31 99 LEU A C 1
ATOM 744 O O . LEU A 1 99 ? 6.979 3.026 -6.248 1.00 92.31 99 LEU A O 1
ATOM 748 N N . LYS A 1 100 ? 8.252 2.183 -4.597 1.00 92.94 100 LYS A N 1
ATOM 749 C CA . LYS A 1 100 ? 9.424 3.033 -4.820 1.00 92.94 100 LYS A CA 1
ATOM 750 C C . LYS A 1 100 ? 10.480 2.279 -5.633 1.00 92.94 100 LYS A C 1
ATOM 752 O O . LYS A 1 100 ? 11.036 1.311 -5.115 1.00 92.94 100 LYS A O 1
ATOM 757 N N . PRO A 1 101 ? 10.802 2.714 -6.861 1.00 91.81 101 PRO A N 1
ATOM 758 C CA . PRO A 1 101 ? 11.860 2.102 -7.657 1.00 91.81 101 PRO A CA 1
ATOM 759 C C . PRO A 1 101 ? 13.237 2.259 -7.002 1.00 91.81 101 PRO A C 1
ATOM 761 O O . PRO A 1 101 ? 13.541 3.299 -6.408 1.00 91.81 101 PRO A O 1
ATOM 764 N N . LYS A 1 102 ? 14.059 1.220 -7.137 1.00 90.69 102 LYS A N 1
ATOM 765 C CA . LYS A 1 102 ? 15.476 1.138 -6.777 1.00 90.69 102 LYS A CA 1
ATOM 766 C C . LYS A 1 102 ? 16.255 0.467 -7.893 1.00 90.69 102 LYS A C 1
ATOM 768 O O . LYS A 1 102 ? 15.660 -0.101 -8.798 1.00 90.69 102 LYS A O 1
ATOM 773 N N . ASP A 1 103 ? 17.579 0.559 -7.853 1.00 89.38 103 ASP A N 1
ATOM 774 C CA . ASP A 1 103 ? 18.415 -0.070 -8.874 1.00 89.38 103 ASP A CA 1
ATOM 775 C C . ASP A 1 103 ? 18.239 -1.601 -8.872 1.00 89.38 103 ASP A C 1
ATOM 777 O O . ASP A 1 103 ? 18.760 -2.306 -8.008 1.00 89.38 103 ASP A O 1
ATOM 781 N N . GLY A 1 104 ? 17.421 -2.103 -9.804 1.00 86.38 104 GLY A N 1
ATOM 782 C CA . GLY A 1 104 ? 17.126 -3.526 -9.980 1.00 86.38 104 GLY A CA 1
ATOM 783 C C . GLY A 1 104 ? 16.004 -4.119 -9.116 1.00 86.38 104 GLY A C 1
ATOM 784 O O . GLY A 1 104 ? 15.721 -5.305 -9.271 1.00 86.38 104 GLY A O 1
ATOM 785 N N . TYR A 1 105 ? 15.347 -3.345 -8.245 1.00 86.19 105 TYR A N 1
ATOM 786 C CA . TYR A 1 105 ? 14.211 -3.806 -7.427 1.00 86.19 105 TYR A CA 1
ATOM 787 C C . TYR A 1 105 ? 13.248 -2.658 -7.080 1.00 86.19 105 TYR A C 1
ATOM 789 O O . TYR A 1 105 ? 13.510 -1.502 -7.395 1.00 86.19 105 TYR A O 1
ATOM 797 N N . TYR A 1 106 ? 12.123 -2.947 -6.424 1.00 87.62 106 TYR A N 1
ATOM 798 C CA . TYR A 1 106 ? 11.278 -1.910 -5.821 1.00 87.62 106 TYR A CA 1
ATOM 799 C C . TYR A 1 106 ? 11.191 -2.105 -4.308 1.00 87.62 106 TYR A C 1
ATOM 801 O O . TYR A 1 106 ? 11.430 -3.190 -3.799 1.00 87.62 106 TYR A O 1
ATOM 809 N N . ILE A 1 107 ? 10.838 -1.047 -3.587 1.00 89.81 107 ILE A N 1
ATOM 810 C CA . ILE A 1 107 ? 10.479 -1.087 -2.168 1.00 89.81 107 ILE A CA 1
ATOM 811 C C . ILE A 1 107 ? 8.982 -0.816 -2.072 1.00 89.81 107 ILE A C 1
ATOM 813 O O . ILE A 1 107 ? 8.493 0.121 -2.708 1.00 89.81 107 ILE A O 1
ATOM 817 N N . HIS A 1 108 ? 8.269 -1.607 -1.274 1.00 91.06 108 HIS A N 1
ATOM 818 C CA . HIS A 1 108 ? 6.841 -1.437 -1.050 1.00 91.06 108 HIS A CA 1
ATOM 819 C C . HIS A 1 108 ? 6.586 -0.885 0.356 1.00 91.06 108 HIS A C 1
ATOM 821 O O . HIS A 1 108 ? 7.035 -1.439 1.354 1.00 91.06 108 HIS A O 1
ATOM 827 N N . THR A 1 109 ? 5.851 0.216 0.456 1.00 93.12 109 THR A N 1
ATOM 828 C CA . THR A 1 109 ? 5.452 0.794 1.745 1.00 93.12 109 THR A CA 1
ATOM 829 C C . THR A 1 109 ? 3.945 0.894 1.818 1.00 93.12 109 THR A C 1
ATOM 831 O O . THR A 1 109 ? 3.337 1.389 0.875 1.00 93.12 109 THR A O 1
ATOM 834 N N . SER A 1 110 ? 3.372 0.511 2.952 1.00 94.69 110 SER A N 1
ATOM 835 C CA . SER A 1 110 ? 1.945 0.575 3.232 1.00 94.69 110 SER A CA 1
ATOM 836 C C . SER A 1 110 ? 1.678 1.381 4.499 1.00 94.69 110 SER A C 1
ATOM 838 O O . SER A 1 110 ? 2.350 1.192 5.516 1.00 94.69 110 SER A O 1
ATOM 840 N N . THR A 1 111 ? 0.711 2.292 4.460 1.00 96.81 111 THR A N 1
ATOM 841 C CA . THR A 1 111 ? 0.297 3.105 5.607 1.00 96.81 111 THR A CA 1
ATOM 842 C C . THR A 1 111 ? -1.218 3.109 5.761 1.00 96.81 111 THR A C 1
ATOM 844 O O . THR A 1 111 ? -1.957 3.155 4.783 1.00 96.81 111 THR A O 1
ATOM 847 N N . LEU A 1 112 ? -1.679 3.079 7.007 1.00 97.06 112 LEU A N 1
ATOM 848 C CA . LEU A 1 112 ? -3.069 3.223 7.416 1.00 97.06 112 LEU A CA 1
ATOM 849 C C . LEU A 1 112 ? -3.149 4.434 8.333 1.00 97.06 112 LEU A C 1
ATOM 851 O O . LEU A 1 112 ? -2.703 4.382 9.481 1.00 97.06 112 LEU A O 1
ATOM 855 N N . ASP A 1 113 ? -3.692 5.524 7.806 1.00 97.94 113 ASP A N 1
ATOM 856 C CA . ASP A 1 113 ? -3.857 6.776 8.532 1.00 97.94 113 ASP A CA 1
ATOM 857 C C . ASP A 1 113 ? -5.306 6.926 9.021 1.00 97.94 113 ASP A C 1
ATOM 859 O O . ASP A 1 113 ? -6.205 7.043 8.182 1.00 97.94 113 ASP A O 1
ATOM 863 N N . PRO A 1 114 ? -5.570 6.837 10.337 1.00 97.69 114 PRO A N 1
ATOM 864 C CA . PRO A 1 114 ? -6.920 6.932 10.876 1.00 97.69 114 PRO A CA 1
ATOM 865 C C . PRO A 1 114 ? -7.438 8.370 10.864 1.00 97.69 114 PRO A C 1
ATOM 867 O O . PRO A 1 114 ? -6.733 9.301 11.243 1.00 97.69 114 PRO A O 1
ATOM 870 N N . ASP A 1 115 ? -8.725 8.541 10.571 1.00 97.44 115 ASP A N 1
ATOM 871 C CA . ASP A 1 115 ? -9.402 9.831 10.772 1.00 97.44 115 ASP A CA 1
ATOM 872 C C . ASP A 1 115 ? -9.571 10.187 12.245 1.00 97.44 115 ASP A C 1
ATOM 874 O O . ASP A 1 115 ? -9.642 11.358 12.622 1.00 97.44 115 ASP A O 1
ATOM 878 N N . ASN A 1 116 ? -9.698 9.160 13.084 1.00 94.69 116 ASN A N 1
ATOM 879 C CA . ASN A 1 116 ? -9.855 9.340 14.512 1.00 94.69 116 ASN A CA 1
ATOM 880 C C . ASN A 1 116 ? -8.481 9.619 15.146 1.00 94.69 116 ASN A C 1
ATOM 882 O O . ASN A 1 116 ? -7.645 8.713 15.184 1.00 94.69 116 ASN A O 1
ATOM 886 N N . PRO A 1 117 ? -8.262 10.812 15.733 1.00 94.00 117 PRO A N 1
ATOM 887 C CA . PRO A 1 117 ? -6.975 11.189 16.314 1.00 94.00 117 PRO A CA 1
ATOM 888 C C . PRO A 1 117 ? -6.599 10.384 17.568 1.00 94.00 117 PRO A C 1
ATOM 890 O O . PRO A 1 117 ? -5.468 10.485 18.041 1.00 94.00 117 PRO A O 1
ATOM 893 N N . ALA A 1 118 ? -7.527 9.604 18.136 1.00 94.69 118 ALA A N 1
ATOM 894 C CA . ALA A 1 118 ? -7.222 8.674 19.220 1.00 94.69 118 ALA A CA 1
ATOM 895 C C . ALA A 1 118 ? -6.387 7.471 18.744 1.00 94.69 118 ALA A C 1
ATOM 897 O O . ALA A 1 118 ? -5.670 6.865 19.544 1.00 94.69 118 ALA A O 1
ATOM 898 N N . TRP A 1 119 ? -6.460 7.132 17.454 1.00 93.44 119 TRP A N 1
ATOM 899 C CA . TRP A 1 119 ? -5.692 6.049 16.852 1.00 93.44 119 TRP A CA 1
ATOM 900 C C . TRP A 1 119 ? -4.404 6.589 16.231 1.00 93.44 119 TRP A C 1
ATOM 902 O O . TRP A 1 119 ? -4.360 7.687 15.684 1.00 93.44 119 TRP A O 1
ATOM 912 N N . LYS A 1 120 ? -3.327 5.805 16.309 1.00 94.69 120 LYS A N 1
ATOM 913 C CA . LYS A 1 120 ? -2.053 6.157 15.671 1.00 94.69 120 LYS A CA 1
ATOM 914 C C . LYS A 1 120 ? -2.034 5.653 14.234 1.00 94.69 120 LYS A C 1
ATOM 916 O O . LYS A 1 120 ? -2.481 4.537 13.979 1.00 94.69 120 LYS A O 1
ATOM 921 N N . THR A 1 121 ? -1.437 6.429 13.331 1.00 93.94 121 THR A N 1
ATOM 922 C CA . THR A 1 121 ? -1.077 5.960 11.990 1.00 93.94 121 THR A CA 1
ATOM 923 C C . THR A 1 121 ? -0.237 4.691 12.104 1.00 93.94 121 THR A C 1
ATOM 925 O O . THR A 1 121 ? 0.780 4.661 12.804 1.00 93.94 121 THR A O 1
ATOM 928 N N . ALA A 1 122 ? -0.661 3.643 11.410 1.00 92.06 122 ALA A N 1
ATOM 929 C CA . ALA A 1 122 ? 0.077 2.400 11.315 1.00 92.06 122 ALA A CA 1
ATOM 930 C C . ALA A 1 122 ? 0.820 2.341 9.982 1.00 92.06 122 ALA A C 1
ATOM 932 O O . ALA A 1 122 ? 0.309 2.773 8.952 1.00 92.06 122 ALA A O 1
ATOM 933 N N . SER A 1 123 ? 2.034 1.804 9.986 1.00 90.88 123 SER A N 1
ATOM 934 C CA . SER A 1 123 ? 2.825 1.643 8.770 1.00 90.88 123 SER A CA 1
ATOM 935 C C . SER A 1 123 ? 3.570 0.320 8.754 1.00 90.88 123 SER A C 1
ATOM 937 O O . SER A 1 123 ? 3.998 -0.189 9.795 1.00 90.88 123 SER A O 1
ATOM 939 N N . VAL A 1 124 ? 3.714 -0.223 7.553 1.00 84.50 124 VAL A N 1
ATOM 940 C CA . VAL A 1 124 ? 4.562 -1.358 7.215 1.00 84.50 124 VAL A CA 1
ATOM 941 C C . VAL A 1 124 ? 5.443 -0.903 6.062 1.00 84.50 124 VAL A C 1
ATOM 943 O O . VAL A 1 124 ? 4.957 -0.547 4.992 1.00 84.50 124 VAL A O 1
ATOM 946 N N . SER A 1 125 ? 6.748 -0.868 6.296 1.00 73.25 125 SER A N 1
ATOM 947 C CA . SER A 1 125 ? 7.727 -0.629 5.240 1.00 73.25 125 SER A CA 1
ATOM 948 C C . SER A 1 125 ? 8.396 -1.956 4.953 1.00 73.25 125 SER A C 1
ATOM 950 O O . SER A 1 125 ? 9.231 -2.396 5.739 1.00 73.25 125 SER A O 1
ATOM 952 N N . GLU A 1 126 ? 8.020 -2.590 3.851 1.00 67.19 126 GLU A N 1
ATOM 953 C CA . GLU A 1 126 ? 8.606 -3.854 3.428 1.00 67.19 126 GLU A CA 1
ATOM 954 C C . GLU A 1 126 ? 9.621 -3.631 2.308 1.00 67.19 126 GLU A C 1
ATOM 956 O O . GLU A 1 126 ? 9.396 -2.929 1.316 1.00 67.19 126 GLU A O 1
ATOM 961 N N . ILE A 1 127 ? 10.753 -4.316 2.425 1.00 60.91 127 ILE A N 1
ATOM 962 C CA . ILE A 1 127 ? 11.654 -4.519 1.297 1.00 60.91 127 ILE A CA 1
ATOM 963 C C . ILE A 1 127 ? 11.132 -5.741 0.536 1.00 60.91 127 ILE A C 1
ATOM 965 O O . ILE A 1 127 ? 11.677 -6.835 0.649 1.00 60.91 127 ILE A O 1
ATOM 969 N N . VAL A 1 128 ? 10.056 -5.573 -0.236 1.00 61.66 128 VAL A N 1
ATOM 970 C CA . VAL A 1 128 ? 9.672 -6.598 -1.214 1.00 61.66 128 VAL A CA 1
ATOM 971 C C . VAL A 1 128 ? 10.714 -6.553 -2.328 1.00 61.66 128 VAL A C 1
ATOM 973 O O . VAL A 1 128 ? 10.595 -5.761 -3.257 1.00 61.66 128 VAL A O 1
ATOM 976 N N . VAL A 1 129 ? 11.780 -7.355 -2.226 1.00 62.56 129 VAL A N 1
ATOM 977 C CA . VAL A 1 129 ? 12.826 -7.401 -3.257 1.00 62.56 129 VAL A CA 1
ATOM 978 C C . VAL A 1 129 ? 12.251 -8.033 -4.518 1.00 62.56 129 VAL A C 1
ATOM 980 O O . VAL A 1 129 ? 12.189 -9.252 -4.675 1.00 62.56 129 VAL A O 1
ATOM 983 N N . LEU A 1 130 ? 11.834 -7.178 -5.442 1.00 63.31 130 LEU A N 1
ATOM 984 C CA . LEU A 1 130 ? 11.415 -7.577 -6.776 1.00 63.31 130 LEU A CA 1
ATOM 985 C C . LEU A 1 130 ? 12.649 -7.803 -7.641 1.00 63.31 130 LEU A C 1
ATOM 987 O O . LEU A 1 130 ? 13.061 -6.922 -8.389 1.00 63.31 130 LEU A O 1
ATOM 991 N N . TYR A 1 131 ? 13.262 -8.978 -7.496 1.00 58.19 131 TYR A N 1
ATOM 992 C CA . TYR A 1 131 ? 14.322 -9.442 -8.391 1.00 58.19 131 TYR A CA 1
ATOM 993 C C . TYR A 1 131 ? 13.840 -9.434 -9.846 1.00 58.19 131 TYR A C 1
ATOM 995 O O . TYR A 1 131 ? 12.647 -9.637 -10.091 1.00 58.19 131 TYR A O 1
ATOM 1003 N N . PRO A 1 132 ? 14.745 -9.147 -10.802 1.00 54.34 1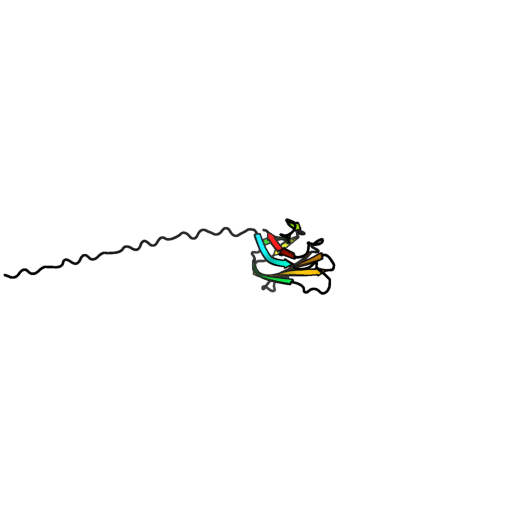32 PRO A N 1
ATOM 1004 C CA . PRO A 1 132 ? 14.433 -8.371 -11.990 1.00 54.34 132 PRO A CA 1
ATOM 1005 C C . PRO A 1 132 ? 13.245 -8.957 -12.732 1.00 54.34 132 PRO A C 1
ATOM 1007 O O . PRO A 1 132 ? 13.318 -10.012 -13.365 1.00 54.34 132 PRO A O 1
ATOM 1010 N N . LEU A 1 133 ? 12.137 -8.230 -12.652 1.00 60.12 133 LEU A N 1
ATOM 1011 C CA . LEU A 1 133 ? 11.026 -8.437 -13.551 1.00 60.12 133 LEU A CA 1
ATOM 1012 C C . LEU A 1 133 ? 11.539 -8.074 -14.933 1.00 60.12 133 LEU A C 1
ATOM 1014 O O . LEU A 1 133 ? 12.091 -6.991 -15.135 1.00 60.12 133 LEU A O 1
ATOM 1018 N N . LEU A 1 134 ? 11.389 -9.005 -15.869 1.00 60.22 134 LEU A N 1
ATOM 1019 C CA . LEU A 1 134 ? 11.616 -8.704 -17.271 1.00 60.22 134 LEU A CA 1
ATOM 1020 C C . LEU A 1 134 ? 10.811 -7.436 -17.610 1.00 60.22 134 LEU A C 1
ATOM 1022 O O . LEU A 1 134 ? 9.636 -7.359 -17.234 1.00 60.22 134 LEU A O 1
ATOM 1026 N N . PRO A 1 135 ? 11.423 -6.430 -18.253 1.00 68.00 135 PRO A N 1
ATOM 1027 C CA . PRO A 1 135 ? 10.706 -5.220 -18.622 1.00 68.00 135 PRO A CA 1
ATOM 1028 C C . PRO A 1 135 ? 9.488 -5.566 -19.489 1.00 68.00 135 PRO A C 1
ATOM 1030 O O . PRO A 1 135 ? 9.565 -6.440 -20.352 1.00 68.00 135 PRO A O 1
ATOM 1033 N N . GLY A 1 136 ? 8.382 -4.848 -19.281 1.00 71.62 136 GLY A N 1
ATOM 1034 C CA . GLY A 1 136 ? 7.195 -4.920 -20.133 1.00 71.62 136 GLY A CA 1
ATOM 1035 C C . GLY A 1 136 ? 6.116 -5.878 -19.635 1.00 71.62 136 GLY A C 1
ATOM 1036 O O . GLY A 1 136 ? 5.883 -6.920 -20.243 1.00 71.62 136 GLY A O 1
ATOM 1037 N N . GLY A 1 137 ? 5.414 -5.501 -18.562 1.00 85.06 137 GLY A N 1
ATOM 1038 C CA . GLY A 1 137 ? 4.424 -6.379 -17.946 1.00 85.06 137 GLY A CA 1
ATOM 1039 C C . GLY A 1 137 ? 3.320 -5.726 -17.146 1.00 85.06 137 GLY A C 1
ATOM 1040 O O . GLY A 1 137 ? 3.568 -4.799 -16.379 1.00 85.06 137 GLY A O 1
ATOM 1041 N N . GLU A 1 138 ? 2.114 -6.288 -17.238 1.00 91.69 138 GLU A N 1
ATOM 1042 C CA . GLU A 1 138 ? 1.074 -6.016 -16.251 1.00 91.69 138 GLU A CA 1
ATOM 1043 C C . GLU A 1 138 ? 1.449 -6.659 -14.911 1.00 91.69 138 GLU A C 1
ATOM 1045 O O . GLU A 1 138 ? 1.833 -7.829 -14.823 1.00 91.69 138 GLU A O 1
ATOM 1050 N N . THR A 1 139 ? 1.338 -5.857 -13.868 1.00 90.38 139 THR A N 1
ATOM 1051 C CA . THR A 1 139 ? 1.769 -6.152 -12.515 1.00 90.38 139 THR A CA 1
ATOM 1052 C C . THR A 1 139 ? 0.681 -5.715 -11.552 1.00 90.38 139 THR A C 1
ATOM 1054 O O . THR A 1 139 ? 0.169 -4.608 -11.678 1.00 90.38 139 THR A O 1
ATOM 1057 N N . ILE A 1 140 ? 0.372 -6.542 -10.559 1.00 92.94 140 ILE A N 1
ATOM 1058 C CA . ILE A 1 140 ? -0.557 -6.221 -9.479 1.00 92.94 140 ILE A CA 1
ATOM 1059 C C . ILE A 1 140 ? 0.234 -6.151 -8.177 1.00 92.94 140 ILE A C 1
ATOM 1061 O O . ILE A 1 140 ? 0.963 -7.080 -7.845 1.00 92.94 140 ILE A O 1
ATOM 1065 N N . TRP A 1 141 ? 0.099 -5.061 -7.436 1.00 92.94 141 TRP A N 1
ATOM 1066 C CA . TRP A 1 141 ? 0.810 -4.860 -6.175 1.00 92.94 141 TRP A CA 1
ATOM 1067 C C . TRP A 1 141 ? -0.056 -4.101 -5.174 1.00 92.94 141 TRP A C 1
ATOM 1069 O O . TRP A 1 141 ? -1.037 -3.460 -5.560 1.00 92.94 141 TRP A O 1
ATOM 1079 N N . GLY A 1 142 ? 0.304 -4.185 -3.897 1.00 94.12 142 GLY A N 1
ATOM 1080 C CA . GLY A 1 142 ? -0.361 -3.459 -2.822 1.00 94.12 142 GLY A CA 1
ATOM 1081 C C . GLY A 1 142 ? -0.280 -4.214 -1.505 1.00 94.12 142 GLY A C 1
ATOM 1082 O O . GLY A 1 142 ? 0.705 -4.903 -1.239 1.00 94.12 142 GLY A O 1
ATOM 1083 N N . SER A 1 143 ? -1.318 -4.106 -0.683 1.00 94.25 143 SER A N 1
ATOM 1084 C CA . SER A 1 143 ? -1.414 -4.840 0.575 1.00 94.25 143 SER A CA 1
ATOM 1085 C C . SER A 1 143 ? -2.837 -5.285 0.911 1.00 94.25 143 SER A C 1
ATOM 1087 O O . SER A 1 143 ? -3.831 -4.862 0.315 1.00 94.25 143 SER A O 1
ATOM 1089 N N . GLN A 1 144 ? -2.931 -6.215 1.855 1.00 94.62 144 GLN A N 1
ATOM 1090 C CA . GLN A 1 144 ? -4.175 -6.780 2.351 1.00 94.62 144 GLN A CA 1
ATOM 1091 C C . GLN A 1 144 ? -4.198 -6.807 3.880 1.00 94.62 144 GLN A C 1
ATOM 1093 O O . GLN A 1 144 ? -3.165 -6.974 4.526 1.00 94.62 144 GLN A O 1
ATOM 1098 N N . LEU A 1 145 ? -5.402 -6.687 4.432 1.00 94.88 145 LEU A N 1
ATOM 1099 C CA . LEU A 1 145 ? -5.718 -6.921 5.835 1.00 94.88 145 LEU A CA 1
ATOM 1100 C C . LEU A 1 145 ? -6.607 -8.158 5.917 1.00 94.88 145 LEU A C 1
ATOM 1102 O O . LEU A 1 145 ? -7.603 -8.251 5.194 1.00 94.88 145 LEU A O 1
ATOM 1106 N N . ILE A 1 146 ? -6.238 -9.095 6.781 1.00 94.31 146 ILE A N 1
ATOM 1107 C CA . ILE A 1 146 ? -6.938 -10.361 7.005 1.00 94.31 146 ILE A CA 1
ATOM 1108 C C . ILE A 1 146 ? -7.318 -10.414 8.483 1.00 94.31 146 ILE A C 1
ATOM 1110 O O . ILE A 1 146 ? -6.441 -10.244 9.322 1.00 94.31 146 ILE A O 1
ATOM 1114 N N . ARG A 1 147 ? -8.597 -10.629 8.782 1.00 91.44 147 ARG A N 1
ATOM 1115 C CA . ARG A 1 147 ? -9.077 -10.928 10.141 1.00 91.44 147 ARG A CA 1
ATOM 1116 C C . ARG A 1 147 ? -8.979 -12.420 10.456 1.00 91.44 147 ARG A C 1
ATOM 1118 O O . ARG A 1 147 ? -9.069 -13.225 9.498 1.00 91.44 147 ARG A O 1
#

Secondary structure (DSSP, 8-state):
---PPPP-------------------PPPSEEEEEEEEEE-S---TTSPPEEEEEEEEE-SEEEEEEEEEEETTT--EEPPPEEEEEE-SEEEEEEEEEEEETTEEEEEEEEEESSTTSPPEEEEE--B---PPSSEEEEEEEEEE-